Protein AF-A0A7K4QKD0-F1 (afdb_monomer)

Organism: NCBI:txid456388

Mean predicted aligned error: 10.84 Å

Structure (mmCIF, N/CA/C/O backbone):
data_AF-A0A7K4QKD0-F1
#
_entry.id   AF-A0A7K4QKD0-F1
#
loop_
_atom_site.group_PDB
_atom_site.id
_atom_site.type_symbol
_atom_site.label_atom_id
_atom_site.label_alt_id
_atom_site.label_comp_id
_atom_site.label_asym_id
_atom_site.label_entity_id
_atom_site.label_seq_id
_atom_site.pdbx_PDB_ins_code
_atom_site.Cartn_x
_atom_site.Cartn_y
_atom_site.Cartn_z
_atom_site.occupancy
_atom_site.B_iso_or_equiv
_atom_site.auth_seq_id
_atom_site.auth_comp_id
_atom_site.auth_asym_id
_atom_site.auth_atom_id
_atom_site.pdbx_PDB_model_num
ATOM 1 N N . ASN A 1 1 ? 13.905 -32.675 -28.268 1.00 45.28 1 ASN A N 1
ATOM 2 C CA . ASN A 1 1 ? 12.434 -32.683 -28.102 1.00 45.28 1 ASN A CA 1
ATOM 3 C C . ASN A 1 1 ? 11.816 -31.611 -28.982 1.00 45.28 1 ASN A C 1
ATOM 5 O O . ASN A 1 1 ? 11.831 -30.448 -28.606 1.00 45.28 1 ASN A O 1
ATOM 9 N N . MET A 1 2 ? 11.367 -31.982 -30.184 1.00 41.53 2 MET A N 1
ATOM 10 C CA . MET A 1 2 ? 10.682 -31.061 -31.097 1.00 41.53 2 MET A CA 1
ATOM 11 C C . MET A 1 2 ? 9.232 -30.868 -30.636 1.00 41.53 2 MET A C 1
ATOM 13 O O . MET A 1 2 ? 8.537 -31.846 -30.373 1.00 41.53 2 MET A O 1
ATOM 17 N N . ALA A 1 3 ? 8.799 -29.615 -30.487 1.00 52.66 3 ALA A N 1
ATOM 18 C CA . ALA A 1 3 ? 7.433 -29.272 -30.107 1.00 52.66 3 ALA A CA 1
ATOM 19 C C . ALA A 1 3 ? 6.485 -29.476 -31.300 1.00 52.66 3 ALA A C 1
ATOM 21 O O . ALA A 1 3 ? 6.745 -28.978 -32.395 1.00 52.66 3 ALA A O 1
ATOM 22 N N . ALA A 1 4 ? 5.394 -30.212 -31.085 1.00 59.38 4 ALA A N 1
ATOM 23 C CA . ALA A 1 4 ? 4.358 -30.437 -32.088 1.00 59.38 4 ALA A CA 1
ATOM 24 C C . ALA A 1 4 ? 3.621 -29.125 -32.442 1.00 59.38 4 ALA A C 1
ATOM 26 O O . ALA A 1 4 ? 3.388 -28.300 -31.552 1.00 59.38 4 ALA A O 1
ATOM 27 N N . PRO A 1 5 ? 3.214 -28.918 -33.709 1.00 58.31 5 PRO A N 1
ATOM 28 C CA . PRO A 1 5 ? 2.448 -27.741 -34.102 1.00 58.31 5 PRO A CA 1
ATOM 29 C C . PRO A 1 5 ? 1.034 -27.798 -33.504 1.00 58.31 5 PRO A C 1
ATOM 31 O O . PRO A 1 5 ? 0.281 -28.746 -33.718 1.00 58.31 5 PRO A O 1
ATOM 34 N N . SER A 1 6 ? 0.669 -26.771 -32.735 1.00 64.25 6 SER A N 1
ATOM 35 C CA . SER A 1 6 ? -0.658 -26.624 -32.129 1.00 64.25 6 SER A CA 1
ATOM 36 C C . SER A 1 6 ? -1.747 -26.446 -33.194 1.00 64.25 6 SER A C 1
ATOM 38 O O . SER A 1 6 ? -1.606 -25.596 -34.074 1.00 64.25 6 SER A O 1
ATOM 40 N N . ALA A 1 7 ? -2.845 -27.196 -33.079 1.00 73.69 7 ALA A N 1
ATOM 41 C CA . ALA A 1 7 ? -3.988 -27.139 -33.991 1.00 73.69 7 ALA A CA 1
ATOM 42 C C . ALA A 1 7 ? -4.627 -25.730 -34.084 1.00 73.69 7 ALA A C 1
ATOM 44 O O . ALA A 1 7 ? -4.614 -24.978 -33.100 1.00 73.69 7 ALA A O 1
ATOM 45 N N . PRO A 1 8 ? -5.218 -25.357 -35.239 1.00 70.62 8 PRO A N 1
ATOM 46 C CA . PRO A 1 8 ? -5.887 -24.070 -35.408 1.00 70.62 8 PRO A CA 1
ATOM 47 C C . PRO A 1 8 ? -7.111 -23.969 -34.489 1.00 70.62 8 PRO A C 1
ATOM 49 O O . PRO A 1 8 ? -7.954 -24.863 -34.438 1.00 70.62 8 PRO A O 1
ATOM 52 N N . ARG A 1 9 ? -7.211 -22.861 -33.743 1.00 69.38 9 ARG A N 1
ATOM 53 C CA . ARG A 1 9 ? -8.347 -22.603 -32.844 1.00 69.38 9 ARG A CA 1
ATOM 54 C C . ARG A 1 9 ? -9.642 -22.494 -33.663 1.00 69.38 9 ARG A C 1
ATOM 56 O O . ARG A 1 9 ? -9.618 -21.844 -34.710 1.00 69.38 9 ARG A O 1
ATOM 63 N N . PRO A 1 10 ? -10.768 -23.055 -33.187 1.00 76.19 10 PRO A N 1
ATOM 64 C CA . PRO A 1 10 ? -12.040 -22.954 -33.891 1.00 76.19 10 PRO A CA 1
ATOM 65 C C . PRO A 1 10 ? -12.458 -21.484 -34.077 1.00 76.19 10 PRO A C 1
ATOM 67 O O . PRO A 1 10 ? -12.141 -20.636 -33.229 1.00 76.19 10 PRO A O 1
ATOM 70 N N . PRO A 1 11 ? -13.167 -21.158 -35.175 1.00 72.19 11 PRO A N 1
ATOM 71 C CA . PRO A 1 11 ? -13.637 -19.804 -35.434 1.00 72.19 11 PRO A CA 1
ATOM 72 C C . PRO A 1 11 ? -14.583 -19.355 -34.317 1.00 72.19 11 PRO A C 1
ATOM 74 O O . PRO A 1 11 ? -15.506 -20.071 -33.930 1.00 72.19 11 PRO A O 1
ATOM 77 N N . ARG A 1 12 ? -14.349 -18.153 -33.777 1.00 70.88 12 ARG A N 1
ATOM 78 C CA . ARG A 1 12 ? -15.227 -17.586 -32.746 1.00 70.88 12 ARG A CA 1
ATOM 79 C C . ARG A 1 12 ? -16.601 -17.310 -33.372 1.00 70.88 12 ARG A C 1
ATOM 81 O O . ARG A 1 12 ? -16.639 -16.725 -34.457 1.00 70.88 12 ARG A O 1
ATOM 88 N N . PRO A 1 13 ? -17.711 -17.674 -32.708 1.00 72.38 13 PRO A N 1
ATOM 89 C CA . PRO A 1 13 ? -19.044 -17.363 -33.210 1.00 72.38 13 PRO A CA 1
ATOM 90 C C . PRO A 1 13 ? -19.182 -15.847 -33.394 1.00 72.38 13 PRO A C 1
ATOM 92 O O . PRO A 1 13 ? -18.808 -15.064 -32.514 1.00 72.38 13 PRO A O 1
ATOM 95 N N . ARG A 1 14 ? -19.675 -15.430 -34.567 1.00 65.31 14 ARG A N 1
ATOM 96 C CA . ARG A 1 14 ? -19.901 -14.017 -34.890 1.00 65.31 14 ARG A CA 1
ATOM 97 C C . ARG A 1 14 ? -20.954 -13.470 -33.929 1.00 65.31 14 ARG A C 1
ATOM 99 O O . ARG A 1 14 ? -22.060 -13.994 -33.850 1.00 65.31 14 ARG A O 1
ATOM 106 N N . LYS A 1 15 ? -20.591 -12.441 -33.166 1.00 69.00 15 LYS A N 1
ATOM 107 C CA . LYS A 1 15 ? -21.492 -11.799 -32.208 1.00 69.00 15 LYS A CA 1
ATOM 108 C C . LYS A 1 15 ? -22.419 -10.868 -32.986 1.00 69.00 15 LYS A C 1
ATOM 110 O O . LYS A 1 15 ? -21.93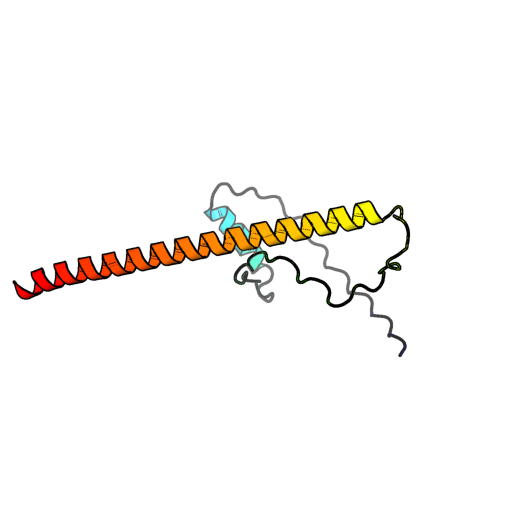9 -9.919 -33.598 1.00 69.00 15 LYS A O 1
ATOM 115 N N . GLU A 1 16 ? -23.714 -11.160 -32.988 1.00 73.81 16 GLU A N 1
ATOM 116 C CA . GLU A 1 16 ? -24.723 -10.282 -33.588 1.00 73.81 16 GLU A CA 1
ATOM 117 C C . GLU A 1 16 ? -24.649 -8.880 -32.958 1.00 73.81 16 GLU A C 1
ATOM 119 O O . GLU A 1 16 ? -24.484 -8.781 -31.732 1.00 73.81 16 GLU A O 1
ATOM 124 N N . PRO A 1 17 ? -24.763 -7.802 -33.755 1.00 65.19 17 PRO A N 1
ATOM 125 C CA . PRO A 1 17 ? -24.771 -6.443 -33.233 1.00 65.19 17 PRO A CA 1
ATOM 126 C C . PRO A 1 17 ? -26.004 -6.258 -32.343 1.00 65.19 17 PRO A C 1
ATOM 128 O O . PRO A 1 17 ? -27.139 -6.260 -32.809 1.00 65.19 17 PRO A O 1
ATOM 131 N N . GLN A 1 18 ? -25.779 -6.146 -31.035 1.00 67.12 18 GLN A N 1
ATOM 132 C CA . GLN A 1 18 ? -26.835 -5.826 -30.078 1.00 67.12 18 GLN A CA 1
ATOM 133 C C . GLN A 1 18 ? -27.072 -4.311 -30.092 1.00 67.12 18 GLN A C 1
ATOM 135 O O . GLN A 1 18 ? -26.087 -3.564 -30.083 1.00 67.12 18 GLN A O 1
ATOM 140 N N . PRO A 1 19 ? -28.332 -3.841 -30.091 1.00 73.62 19 PRO A N 1
ATOM 141 C CA . PRO A 1 19 ? -28.621 -2.417 -29.986 1.00 73.62 19 PRO A CA 1
ATOM 142 C C . PRO A 1 19 ? -28.069 -1.869 -28.663 1.00 73.62 19 PRO A C 1
ATOM 144 O O . PRO A 1 19 ? -28.187 -2.503 -27.611 1.00 73.62 19 PRO A O 1
ATOM 147 N N . LEU A 1 20 ? -27.439 -0.694 -28.712 1.00 74.88 20 LEU A N 1
ATOM 148 C CA . LEU A 1 20 ? -26.915 -0.026 -27.523 1.00 74.88 20 LEU A CA 1
ATOM 149 C C . LEU A 1 20 ? -28.088 0.541 -26.710 1.00 74.88 20 LEU A C 1
ATOM 151 O O . LEU A 1 20 ? -28.573 1.635 -26.984 1.00 74.88 20 LEU A O 1
ATOM 155 N N . VAL A 1 21 ? -28.557 -0.217 -25.720 1.00 81.81 21 VAL A N 1
ATOM 156 C CA . VAL A 1 21 ? -29.572 0.243 -24.765 1.00 81.81 21 VAL A CA 1
ATOM 157 C C . VAL A 1 21 ? -28.868 0.963 -23.619 1.00 81.81 21 VAL A C 1
ATOM 159 O O . VAL A 1 21 ? -28.127 0.344 -22.855 1.00 81.81 21 VAL A O 1
ATOM 162 N N . ILE A 1 22 ? -29.083 2.274 -23.510 1.00 84.75 22 ILE A N 1
ATOM 163 C CA . ILE A 1 22 ? -28.601 3.078 -22.382 1.00 84.75 22 ILE A CA 1
ATOM 164 C C . ILE A 1 22 ? -29.625 2.930 -21.244 1.00 84.75 22 ILE A C 1
ATOM 166 O O . ILE A 1 22 ? -30.782 3.315 -21.440 1.00 84.75 22 ILE A O 1
ATOM 170 N N . PRO A 1 23 ? -29.249 2.358 -20.084 1.00 85.56 23 PRO A N 1
ATOM 171 C CA . PRO A 1 23 ? -30.169 2.204 -18.962 1.00 85.56 23 PRO A CA 1
ATOM 172 C C . PRO A 1 23 ? -30.528 3.574 -18.376 1.00 85.56 23 PRO A C 1
ATOM 174 O O . PRO A 1 23 ? -29.657 4.417 -18.171 1.00 85.56 23 PRO A O 1
ATOM 177 N N . ARG A 1 24 ? -31.812 3.790 -18.086 1.00 85.94 24 ARG A N 1
ATOM 178 C CA . ARG A 1 24 ? -32.341 5.021 -17.468 1.00 85.94 24 ARG A CA 1
ATOM 179 C C . ARG A 1 24 ? -32.461 4.903 -15.947 1.00 85.94 24 ARG A C 1
ATOM 181 O O . ARG A 1 24 ? -32.602 5.910 -15.263 1.00 85.94 24 ARG A O 1
ATOM 188 N N . SER A 1 25 ? -32.413 3.676 -15.421 1.00 93.31 25 SER A N 1
ATOM 189 C CA . SER A 1 25 ? -32.539 3.339 -13.998 1.00 93.31 25 SER A CA 1
ATOM 190 C C . SER A 1 25 ? -31.578 2.210 -13.605 1.00 93.31 25 SER A C 1
ATOM 192 O O . SER A 1 25 ? -31.232 1.364 -14.433 1.00 93.31 25 SER A O 1
ATOM 194 N N . ALA A 1 26 ? -31.197 2.145 -12.325 1.00 92.50 26 ALA A N 1
ATOM 195 C CA . ALA A 1 26 ? -30.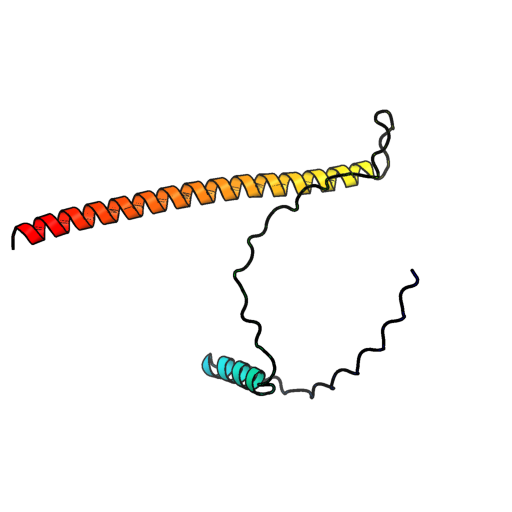381 1.059 -11.771 1.00 92.50 26 ALA A CA 1
ATOM 196 C C . ALA A 1 26 ? -31.020 -0.328 -11.989 1.00 92.50 26 ALA A C 1
ATOM 198 O O . ALA A 1 26 ? -30.317 -1.310 -12.232 1.00 92.50 26 ALA A O 1
ATOM 199 N N . ALA A 1 27 ? -32.356 -0.403 -11.967 1.00 93.50 27 ALA A N 1
ATOM 200 C CA . ALA A 1 27 ? -33.087 -1.640 -12.237 1.00 93.50 27 ALA A CA 1
ATOM 201 C C . ALA A 1 27 ? -32.917 -2.108 -13.695 1.00 93.50 27 ALA A C 1
ATOM 203 O O . ALA A 1 27 ? -32.748 -3.299 -13.953 1.00 93.50 27 ALA A O 1
ATOM 204 N N . GLU A 1 28 ? -32.907 -1.176 -14.654 1.00 89.94 28 GLU A N 1
ATOM 205 C CA . GLU A 1 28 ? -32.683 -1.492 -16.070 1.00 89.94 28 GLU A CA 1
ATOM 206 C C . GLU A 1 28 ? -31.244 -1.958 -16.318 1.00 89.94 28 GLU A C 1
ATOM 208 O O . GLU A 1 28 ? -31.019 -2.899 -17.076 1.00 89.94 28 GLU A O 1
ATOM 213 N N . GLU A 1 29 ? -30.263 -1.364 -15.635 1.00 91.38 29 GLU A N 1
ATOM 214 C CA . GLU A 1 29 ? -28.868 -1.801 -15.716 1.00 91.38 29 GLU A CA 1
ATOM 215 C C . GLU A 1 29 ? -28.684 -3.236 -15.197 1.00 91.38 29 GLU A C 1
ATOM 217 O O . GLU A 1 29 ? -28.027 -4.061 -15.842 1.00 91.38 29 GLU A O 1
ATOM 222 N N . GLN A 1 30 ? -29.285 -3.555 -14.048 1.00 92.50 30 GLN A N 1
ATOM 223 C CA . GLN A 1 30 ? -29.268 -4.909 -13.496 1.00 92.50 30 GLN A CA 1
ATOM 224 C C . GLN A 1 30 ? -29.961 -5.902 -14.428 1.00 92.50 30 GLN A C 1
ATOM 226 O O . GLN A 1 30 ? -29.410 -6.975 -14.679 1.00 92.50 30 GLN A O 1
ATOM 231 N N . ARG A 1 31 ? -31.115 -5.529 -14.998 1.00 91.56 31 ARG A N 1
ATOM 232 C CA . ARG A 1 31 ? -31.832 -6.343 -15.987 1.00 91.56 31 ARG A CA 1
ATOM 233 C C . ARG A 1 31 ? -30.958 -6.655 -17.203 1.00 91.56 31 ARG A C 1
ATOM 235 O O . ARG A 1 31 ? -30.827 -7.821 -17.556 1.00 91.56 31 ARG A O 1
ATOM 242 N N . LEU A 1 32 ? -30.297 -5.658 -17.796 1.00 91.19 32 LEU A N 1
ATOM 243 C CA . LEU A 1 32 ? -29.406 -5.858 -18.951 1.00 91.19 32 LEU A CA 1
ATOM 244 C C . LEU A 1 32 ? -28.200 -6.754 -18.618 1.00 91.19 32 LEU A C 1
ATOM 246 O O . LEU A 1 32 ? -27.777 -7.576 -19.437 1.00 91.19 32 LEU A O 1
ATOM 250 N N . ARG A 1 33 ? -27.624 -6.610 -17.416 1.00 89.00 33 ARG A N 1
ATOM 251 C CA . ARG A 1 33 ? -26.548 -7.494 -16.935 1.00 89.00 33 ARG A CA 1
ATOM 252 C C . ARG A 1 33 ? -27.056 -8.926 -16.750 1.00 89.00 33 ARG A C 1
ATOM 254 O O . ARG A 1 33 ? -26.371 -9.857 -17.168 1.00 89.00 33 ARG A O 1
ATOM 261 N N . LEU A 1 34 ? -28.251 -9.098 -16.185 1.00 90.38 34 LEU A N 1
ATOM 262 C CA . LEU A 1 34 ? -28.879 -10.400 -15.972 1.00 90.38 34 LEU A CA 1
ATOM 263 C C . LEU A 1 34 ? -29.214 -11.093 -17.298 1.00 90.38 34 LEU A C 1
ATOM 265 O O . LEU A 1 34 ? -28.820 -12.239 -17.486 1.00 90.38 34 LEU A O 1
ATOM 269 N N . GLU A 1 35 ? -29.842 -10.393 -18.247 1.00 91.12 35 GLU A N 1
ATOM 270 C CA . GLU A 1 35 ? -30.135 -10.904 -19.597 1.00 91.12 35 GLU A CA 1
ATOM 271 C C . GLU A 1 35 ? -28.849 -11.363 -20.311 1.00 91.12 35 GLU A C 1
ATOM 273 O O . GLU A 1 35 ? -28.816 -12.411 -20.959 1.00 91.12 35 GLU A O 1
ATOM 278 N N . ARG A 1 36 ? -27.739 -10.629 -20.135 1.00 88.56 36 ARG A N 1
ATOM 279 C CA . ARG A 1 36 ? -26.423 -11.016 -20.669 1.00 88.56 36 ARG A CA 1
ATOM 280 C C . ARG A 1 36 ? -25.874 -12.297 -20.037 1.00 88.56 36 ARG A C 1
ATOM 282 O O . ARG A 1 36 ? -25.259 -13.083 -20.758 1.00 88.56 36 ARG A O 1
ATOM 289 N N . LEU A 1 37 ? -26.050 -12.488 -18.729 1.00 88.81 37 LEU A N 1
ATOM 290 C CA . LEU A 1 37 ? -25.654 -13.718 -18.033 1.00 88.81 37 LEU A CA 1
ATOM 291 C C . LEU A 1 37 ? -26.540 -14.897 -18.469 1.00 88.81 37 LEU A C 1
ATOM 293 O O . LEU A 1 37 ? -26.021 -15.951 -18.825 1.00 88.81 37 LEU A O 1
ATOM 297 N N . MET A 1 38 ? -27.857 -14.690 -18.531 1.00 89.38 38 MET A N 1
ATOM 298 C CA . MET A 1 38 ? -28.843 -15.712 -18.902 1.00 89.38 38 MET A CA 1
ATOM 299 C C . MET A 1 38 ? -28.755 -16.161 -20.365 1.00 89.38 38 MET A C 1
ATOM 301 O O . MET A 1 38 ? -29.200 -17.259 -20.680 1.00 89.38 38 MET A O 1
ATOM 305 N N . ARG A 1 39 ? -28.146 -15.370 -21.262 1.00 89.50 39 ARG A N 1
ATOM 306 C CA . ARG A 1 39 ? -27.915 -15.780 -22.660 1.00 89.50 39 ARG A CA 1
ATOM 307 C C . ARG A 1 39 ? -27.034 -17.031 -22.782 1.00 89.50 39 ARG A C 1
ATOM 309 O O . ARG A 1 39 ? -27.143 -17.729 -23.781 1.00 89.50 39 ARG A O 1
ATOM 316 N N . ASN A 1 40 ? -26.164 -17.300 -21.804 1.00 87.62 40 ASN A N 1
ATOM 317 C CA . ASN A 1 40 ? -25.292 -18.479 -21.776 1.00 87.62 40 ASN A CA 1
ATOM 318 C C . ASN A 1 40 ? -25.240 -19.069 -20.351 1.00 87.62 40 ASN A C 1
ATOM 320 O O . ASN A 1 40 ? -24.248 -18.845 -19.652 1.00 87.62 40 ASN A O 1
ATOM 324 N N . PRO A 1 41 ? -26.272 -19.815 -19.915 1.00 86.00 41 PRO A N 1
ATOM 325 C CA . PRO A 1 41 ? -26.380 -20.288 -18.532 1.00 86.00 41 PRO A CA 1
ATOM 326 C C . PRO A 1 41 ? -25.328 -21.348 -18.166 1.00 86.00 41 PRO A C 1
ATOM 328 O O . PRO A 1 41 ? -24.914 -21.421 -17.01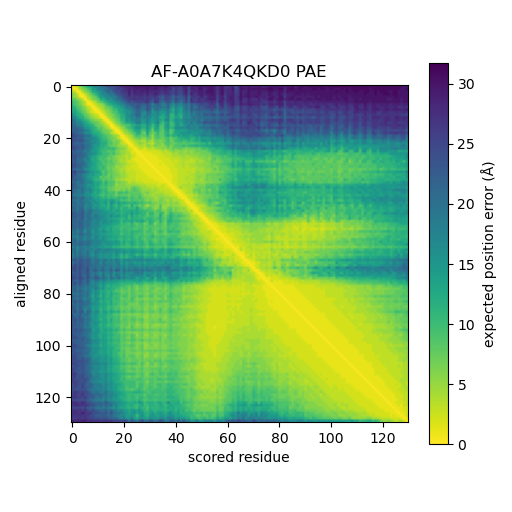7 1.00 86.00 41 PRO A O 1
ATOM 331 N N . GLU A 1 42 ? -24.833 -22.111 -19.146 1.00 88.62 42 GLU A N 1
ATOM 332 C CA . GLU A 1 42 ? -23.791 -23.136 -18.956 1.00 88.62 42 GLU A CA 1
ATOM 333 C C . GLU A 1 42 ? -22.399 -22.552 -18.654 1.00 88.62 42 GLU A C 1
ATOM 335 O O . GLU A 1 42 ? -21.489 -23.253 -18.211 1.00 88.62 42 GLU A O 1
ATOM 340 N N . LYS A 1 43 ? -22.182 -21.258 -18.925 1.00 86.62 43 LYS A N 1
ATOM 341 C CA . LYS A 1 43 ? -20.882 -20.625 -18.702 1.00 86.62 43 LYS A CA 1
ATOM 342 C C . LYS A 1 43 ? -20.767 -20.188 -17.245 1.00 86.62 43 LYS A C 1
ATOM 344 O O . LYS A 1 43 ? -21.480 -19.285 -16.812 1.00 86.62 43 LYS A O 1
ATOM 349 N N . THR A 1 44 ? -19.795 -20.742 -16.523 1.00 84.81 44 THR A N 1
ATOM 350 C CA . THR A 1 44 ? -19.490 -20.307 -15.156 1.00 84.81 44 THR A CA 1
ATOM 351 C C . THR A 1 44 ? -19.169 -18.811 -15.116 1.00 84.81 44 THR A C 1
ATOM 353 O O . THR A 1 44 ? -18.390 -18.279 -15.917 1.00 84.81 44 THR A O 1
ATOM 356 N N . VAL A 1 45 ? -19.815 -18.105 -14.189 1.00 84.12 45 VAL A N 1
ATOM 357 C CA . VAL A 1 45 ? -19.590 -16.674 -13.976 1.00 84.12 45 VAL A CA 1
ATOM 358 C C . VAL A 1 45 ? -18.329 -16.513 -13.124 1.00 84.12 45 VAL A C 1
ATOM 360 O O . VAL A 1 45 ? -18.280 -17.070 -12.027 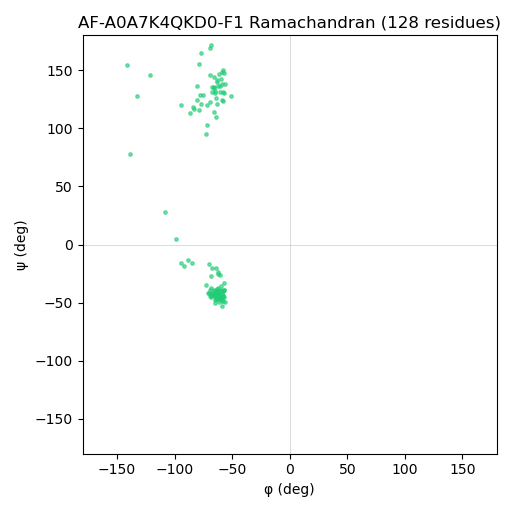1.00 84.12 45 VAL A O 1
ATOM 363 N N . PRO A 1 46 ? -17.313 -15.755 -13.578 1.00 84.00 46 PRO A N 1
ATOM 364 C CA . PRO A 1 46 ? -16.155 -15.465 -12.748 1.00 84.00 46 PRO A CA 1
ATOM 365 C C . PRO A 1 46 ? -16.575 -14.478 -11.655 1.00 84.00 46 PRO A C 1
ATOM 367 O O . PRO A 1 46 ? -16.752 -13.288 -11.917 1.00 84.00 46 PRO A O 1
ATOM 370 N N . ILE A 1 47 ? -16.761 -14.979 -10.436 1.00 87.06 47 ILE A N 1
ATOM 371 C CA . ILE A 1 47 ? -16.890 -14.136 -9.248 1.00 87.06 47 ILE A CA 1
ATOM 372 C C . ILE A 1 47 ? -15.473 -13.674 -8.899 1.00 87.06 47 ILE A C 1
ATOM 374 O O . ILE A 1 47 ? -14.611 -14.531 -8.700 1.00 87.06 47 ILE A O 1
ATOM 378 N N . PRO A 1 48 ? -15.192 -12.358 -8.865 1.00 87.75 48 PRO A N 1
ATOM 379 C CA . PRO A 1 48 ? -13.869 -11.879 -8.499 1.00 87.75 48 PRO A CA 1
ATOM 380 C C . PRO A 1 48 ? -13.497 -12.373 -7.103 1.00 87.75 48 PRO A C 1
ATOM 382 O O . PRO A 1 48 ? -14.213 -12.127 -6.132 1.00 87.75 48 PRO A O 1
ATOM 385 N N . GLU A 1 49 ? -12.370 -13.068 -7.009 1.00 86.56 49 GLU A N 1
ATOM 386 C CA . GLU A 1 49 ? -11.744 -13.362 -5.727 1.00 86.56 49 GLU A CA 1
ATOM 387 C C . GLU A 1 49 ? -11.196 -12.069 -5.104 1.00 86.56 49 GLU A C 1
ATOM 389 O O . GLU A 1 49 ? -11.193 -11.002 -5.730 1.00 86.56 49 GLU A O 1
ATOM 394 N N . LYS A 1 50 ? -10.746 -12.148 -3.846 1.00 86.62 50 LYS A N 1
ATOM 395 C CA . LYS A 1 50 ? -10.146 -11.001 -3.154 1.00 86.62 50 LYS A CA 1
ATOM 396 C C . LYS A 1 50 ? -9.051 -10.399 -4.034 1.00 86.62 50 LYS A C 1
ATOM 398 O O . LYS A 1 50 ? -8.160 -11.115 -4.489 1.00 86.62 50 LYS A O 1
ATOM 403 N N . LEU A 1 51 ? -9.125 -9.088 -4.270 1.00 86.38 51 LEU A N 1
ATOM 404 C CA . LEU A 1 51 ? -8.080 -8.387 -5.006 1.00 86.38 51 LEU A CA 1
ATOM 405 C C . LEU A 1 51 ? -6.764 -8.582 -4.253 1.00 86.38 51 LEU A C 1
ATOM 407 O O . LEU A 1 51 ? -6.687 -8.269 -3.065 1.00 86.38 51 LEU A O 1
ATOM 411 N N . ASN A 1 52 ? -5.747 -9.106 -4.934 1.00 84.69 52 ASN A N 1
ATOM 412 C CA . ASN A 1 52 ? -4.425 -9.167 -4.338 1.00 84.69 52 ASN A CA 1
ATOM 413 C C . ASN A 1 52 ? -3.894 -7.738 -4.193 1.00 84.69 52 ASN A C 1
ATOM 415 O O . ASN A 1 52 ? -3.969 -6.950 -5.143 1.00 84.69 52 ASN A O 1
ATOM 419 N N . GLU A 1 53 ? -3.386 -7.403 -3.011 1.00 87.50 53 GLU A N 1
ATOM 420 C CA . GLU A 1 53 ? -2.749 -6.109 -2.799 1.00 87.50 53 GLU A CA 1
ATOM 421 C C . GLU A 1 53 ? -1.505 -6.028 -3.694 1.00 87.50 53 GLU A C 1
ATOM 423 O O . GLU A 1 53 ? -0.806 -7.020 -3.929 1.00 87.50 53 GLU A O 1
ATOM 428 N N . TRP A 1 54 ? -1.252 -4.852 -4.270 1.00 91.38 54 TRP A N 1
ATOM 429 C CA . TRP A 1 54 ? -0.055 -4.674 -5.079 1.00 91.38 54 TRP A CA 1
ATOM 430 C C . TRP A 1 54 ? 1.172 -4.829 -4.179 1.00 91.38 54 TRP A C 1
ATOM 432 O O . TRP A 1 54 ? 1.282 -4.136 -3.175 1.00 91.38 54 TRP A O 1
ATOM 442 N N . ALA A 1 55 ? 2.090 -5.713 -4.561 1.00 92.06 55 ALA A N 1
ATOM 443 C CA . ALA A 1 55 ? 3.352 -5.927 -3.870 1.00 92.06 55 ALA A CA 1
ATOM 444 C C . ALA A 1 55 ? 4.527 -5.667 -4.825 1.00 92.06 55 ALA A C 1
ATOM 446 O O . ALA A 1 55 ? 4.429 -5.970 -6.026 1.00 92.06 55 ALA A O 1
ATOM 447 N N . PRO A 1 56 ? 5.659 -5.137 -4.323 1.00 93.31 56 PRO A N 1
ATOM 448 C CA . PRO A 1 56 ? 6.864 -5.005 -5.120 1.00 93.31 56 PRO A CA 1
ATOM 449 C C . PRO A 1 56 ? 7.298 -6.385 -5.616 1.00 93.31 56 PRO A C 1
ATOM 451 O O . PRO A 1 56 ? 7.248 -7.387 -4.902 1.00 93.31 56 PRO A O 1
ATOM 454 N N . ARG A 1 57 ? 7.713 -6.444 -6.882 1.00 92.44 57 ARG A N 1
ATOM 455 C CA . ARG A 1 57 ? 8.197 -7.687 -7.490 1.00 92.44 57 ARG A CA 1
ATOM 456 C C . ARG A 1 57 ? 9.451 -8.149 -6.738 1.00 92.44 57 ARG A C 1
ATOM 458 O O . ARG A 1 57 ? 10.319 -7.306 -6.499 1.00 92.44 57 ARG A O 1
ATOM 465 N N . PRO A 1 58 ? 9.586 -9.450 -6.425 1.00 92.31 58 PRO A N 1
ATOM 466 C CA . PRO A 1 58 ? 10.809 -9.949 -5.815 1.00 92.31 58 PRO A CA 1
ATOM 467 C C . PRO A 1 58 ? 12.000 -9.672 -6.746 1.00 92.31 58 PRO A C 1
ATOM 469 O O . PRO A 1 58 ? 11.841 -9.733 -7.977 1.00 92.31 58 PRO A O 1
ATOM 472 N N . PRO A 1 59 ? 13.173 -9.319 -6.194 1.00 91.94 59 PRO A N 1
ATOM 473 C CA . PRO A 1 59 ? 14.373 -9.146 -6.997 1.00 91.94 59 PRO A CA 1
ATOM 474 C C . PRO A 1 59 ? 14.732 -10.471 -7.695 1.00 91.94 59 PRO A C 1
ATOM 476 O O . PRO A 1 59 ? 14.456 -11.541 -7.156 1.00 91.94 59 PRO A O 1
ATOM 479 N N . PRO A 1 60 ? 15.304 -10.431 -8.910 1.00 93.50 60 PRO A N 1
ATOM 480 C CA . PRO A 1 60 ? 15.770 -11.644 -9.570 1.00 93.50 60 PRO A CA 1
ATOM 481 C C . PRO A 1 60 ? 16.940 -12.255 -8.789 1.00 93.50 60 PRO A C 1
ATOM 483 O O . PRO A 1 60 ? 17.868 -11.538 -8.428 1.00 93.50 60 PRO A O 1
ATOM 486 N N . GLU A 1 61 ? 16.916 -13.575 -8.600 1.00 94.69 61 GLU A N 1
ATOM 487 C CA . GLU A 1 61 ? 17.973 -14.319 -7.890 1.00 94.69 61 GLU A CA 1
ATOM 488 C C . GLU A 1 61 ? 19.350 -14.178 -8.556 1.00 94.69 61 GLU A C 1
ATOM 490 O O . GLU A 1 61 ? 20.368 -14.035 -7.888 1.00 94.69 61 GLU A O 1
ATOM 495 N N . PHE A 1 62 ? 19.385 -14.183 -9.893 1.00 94.44 62 PHE A N 1
ATOM 496 C CA . PHE A 1 62 ? 20.620 -14.065 -10.663 1.00 94.44 62 PHE A CA 1
ATOM 497 C C . PHE A 1 62 ? 20.470 -13.032 -11.773 1.00 94.44 62 PHE A C 1
ATOM 499 O O . PHE A 1 62 ? 19.567 -13.120 -12.612 1.00 94.44 62 PHE A O 1
ATOM 506 N N . VAL A 1 63 ? 21.408 -12.090 -11.811 1.00 93.00 63 VAL A N 1
ATOM 507 C CA . VAL A 1 63 ? 21.601 -11.169 -12.933 1.00 93.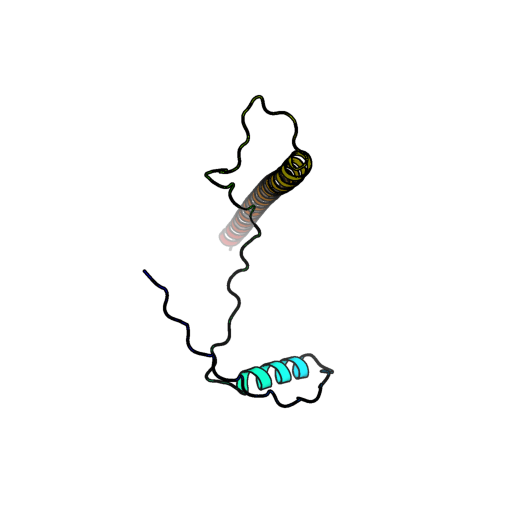00 63 VAL A CA 1
ATOM 508 C C . VAL A 1 63 ? 22.670 -11.781 -13.835 1.00 9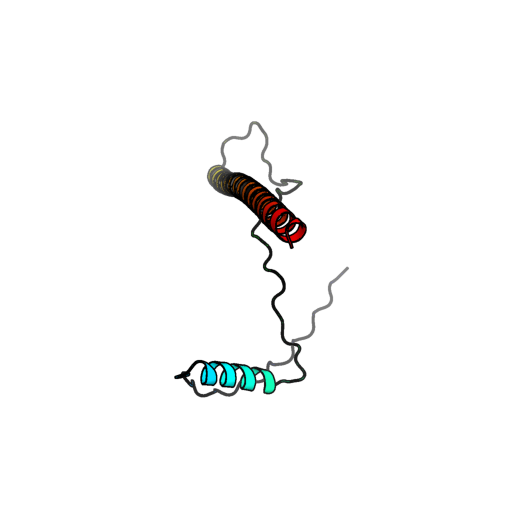3.00 63 VAL A C 1
ATOM 510 O O . VAL A 1 63 ? 23.772 -12.076 -13.380 1.00 93.00 63 VAL A O 1
ATOM 513 N N . ARG A 1 64 ? 22.324 -12.062 -15.095 1.00 94.94 64 ARG A N 1
ATOM 514 C CA . ARG A 1 64 ? 23.179 -12.837 -16.020 1.00 94.94 64 ARG A CA 1
ATOM 515 C C . ARG A 1 64 ? 24.106 -11.961 -16.860 1.00 94.94 64 ARG A C 1
ATOM 517 O O . ARG A 1 64 ? 25.069 -12.454 -17.428 1.00 94.94 64 ARG A O 1
ATOM 524 N N . ASP A 1 65 ? 23.784 -10.684 -16.950 1.00 90.94 65 ASP A N 1
ATOM 525 C CA . ASP A 1 65 ? 24.355 -9.670 -17.829 1.00 90.94 65 ASP A CA 1
ATOM 526 C C . ASP A 1 65 ? 25.224 -8.660 -17.061 1.00 90.94 65 ASP A C 1
ATOM 528 O O . ASP A 1 65 ? 25.374 -7.512 -17.471 1.00 90.94 65 ASP A O 1
ATOM 532 N N . VAL A 1 66 ? 25.816 -9.085 -15.939 1.00 90.06 66 VAL A N 1
ATOM 533 C CA . VAL A 1 66 ? 26.728 -8.247 -15.149 1.00 90.06 66 VAL A CA 1
ATOM 534 C C . VAL A 1 66 ? 28.049 -8.076 -15.898 1.00 90.06 66 VAL A C 1
ATOM 536 O O . VAL A 1 66 ? 28.752 -9.048 -16.176 1.00 90.06 66 VAL A O 1
ATOM 539 N N . MET A 1 67 ? 28.397 -6.829 -16.211 1.00 90.88 67 MET A N 1
ATOM 540 C CA . MET A 1 67 ? 29.694 -6.482 -16.791 1.00 90.88 67 MET A CA 1
ATOM 541 C C . MET A 1 67 ? 30.787 -6.433 -15.705 1.00 90.88 67 MET A C 1
ATOM 543 O O . MET A 1 67 ? 30.492 -6.249 -14.525 1.00 90.88 67 MET A O 1
ATOM 547 N N . GLY A 1 68 ? 32.054 -6.633 -16.087 1.00 93.69 68 GLY A N 1
ATOM 548 C CA . GLY A 1 68 ? 33.177 -6.719 -15.144 1.00 93.69 68 GLY A CA 1
ATOM 549 C C . GLY A 1 68 ? 33.326 -5.483 -14.247 1.00 93.69 68 GLY A C 1
ATOM 550 O O . GLY A 1 68 ? 33.062 -4.364 -14.672 1.00 93.69 68 GLY A O 1
ATOM 551 N N . SER A 1 69 ? 33.797 -5.674 -13.012 1.00 91.12 69 SER A N 1
ATOM 552 C CA . SER A 1 69 ? 33.824 -4.621 -11.980 1.00 91.12 69 SER A CA 1
ATOM 553 C C . SER A 1 69 ? 34.697 -3.406 -12.315 1.00 91.12 69 SER A C 1
ATOM 555 O O . SER A 1 69 ? 34.471 -2.331 -11.773 1.00 91.12 69 SER A O 1
ATOM 557 N N . SER A 1 70 ? 35.693 -3.569 -13.189 1.00 93.00 70 SER A N 1
ATOM 558 C CA . SER A 1 70 ? 36.564 -2.490 -13.677 1.00 93.00 70 SER A CA 1
ATOM 559 C C . SER A 1 70 ? 36.150 -1.942 -15.048 1.00 93.00 70 SER A C 1
ATOM 561 O O . SER A 1 70 ? 36.864 -1.114 -15.615 1.00 93.00 70 SER A O 1
ATOM 563 N N . ALA A 1 71 ? 35.032 -2.409 -15.610 1.00 90.19 71 ALA A N 1
ATOM 564 C CA . ALA A 1 71 ? 34.539 -1.916 -16.887 1.00 90.19 71 ALA A CA 1
ATOM 565 C C . ALA A 1 71 ? 34.041 -0.468 -16.762 1.00 90.19 71 ALA A C 1
ATOM 567 O O . ALA A 1 71 ? 33.490 -0.062 -15.740 1.00 90.19 71 ALA A O 1
ATOM 568 N N . GLY A 1 72 ? 34.232 0.320 -17.822 1.00 90.19 72 GLY A N 1
ATOM 569 C CA . GLY A 1 72 ? 33.724 1.689 -17.889 1.00 90.19 72 GLY A CA 1
ATOM 570 C C . GLY A 1 72 ? 32.195 1.753 -17.983 1.00 90.19 72 GLY A C 1
ATOM 571 O O . GLY A 1 72 ? 31.521 0.756 -18.245 1.00 90.19 72 GLY A O 1
ATOM 572 N N . ALA A 1 73 ? 31.639 2.954 -17.815 1.00 91.62 73 ALA A N 1
ATOM 573 C CA . ALA A 1 73 ? 30.205 3.182 -17.959 1.00 91.62 73 ALA A CA 1
ATOM 574 C C . ALA A 1 73 ? 29.758 2.962 -19.417 1.00 91.62 73 ALA A C 1
ATOM 576 O O . ALA A 1 73 ? 30.142 3.707 -20.320 1.00 91.62 73 ALA A O 1
ATOM 577 N N . GLY A 1 74 ? 28.936 1.935 -19.644 1.00 91.06 74 GLY A N 1
ATOM 578 C CA . GLY A 1 74 ? 28.305 1.679 -20.938 1.00 91.06 74 GLY A CA 1
ATOM 579 C C . GLY A 1 74 ? 27.112 2.606 -21.202 1.00 91.06 74 GLY A C 1
ATOM 580 O O . GLY A 1 74 ? 26.544 3.199 -20.286 1.00 91.06 74 GLY A O 1
ATOM 581 N N . SER A 1 75 ? 26.662 2.683 -22.456 1.00 94.38 75 SER A N 1
ATOM 582 C CA . SER A 1 75 ? 25.504 3.505 -22.854 1.00 94.38 75 SER A CA 1
ATOM 583 C C . SER A 1 75 ? 24.183 3.086 -22.186 1.00 94.38 75 SER A C 1
ATOM 585 O O . SER A 1 75 ? 23.280 3.906 -22.028 1.00 94.38 75 SER A O 1
ATOM 587 N N . GLY A 1 76 ? 24.066 1.820 -21.771 1.00 93.44 76 GLY A N 1
ATOM 588 C CA . GLY A 1 76 ? 22.890 1.280 -21.082 1.00 93.44 76 GLY A CA 1
ATOM 589 C C . GLY A 1 76 ? 22.872 1.496 -19.566 1.00 93.44 76 GLY A C 1
ATOM 590 O O . GLY A 1 76 ? 21.803 1.393 -18.962 1.00 93.44 76 GLY A O 1
ATOM 591 N N . GLU A 1 77 ? 24.008 1.839 -18.949 1.00 92.75 77 GLU A N 1
ATOM 592 C CA . GLU A 1 77 ? 24.159 1.856 -17.484 1.00 92.75 77 GLU A CA 1
ATOM 593 C C . GLU A 1 77 ? 23.221 2.876 -16.821 1.00 92.75 77 GLU A C 1
ATOM 595 O O . GLU A 1 77 ? 22.578 2.604 -15.806 1.00 92.75 77 GLU A O 1
ATOM 600 N N . PHE A 1 78 ? 23.023 4.029 -17.469 1.00 95.44 78 PHE A N 1
ATOM 601 C CA . PHE A 1 78 ? 22.062 5.034 -17.015 1.00 95.44 78 PHE A CA 1
ATOM 602 C C . PHE A 1 78 ? 20.631 4.482 -16.925 1.00 95.44 78 PHE A C 1
ATOM 604 O O . PHE A 1 78 ? 19.896 4.754 -15.970 1.00 95.44 78 PHE A O 1
ATOM 611 N N . HIS A 1 79 ? 20.202 3.704 -17.922 1.00 96.56 79 HIS A N 1
ATOM 612 C CA . HIS A 1 79 ? 18.858 3.138 -17.927 1.00 96.56 79 HIS A CA 1
ATOM 613 C C . HIS A 1 79 ? 18.706 2.016 -16.901 1.00 96.56 79 HIS A C 1
ATOM 615 O O . HIS A 1 79 ? 17.647 1.940 -16.271 1.00 96.56 79 HIS A O 1
ATOM 621 N N . VAL A 1 80 ? 19.752 1.216 -16.679 1.00 94.50 80 VAL A N 1
ATOM 622 C CA . VAL A 1 80 ? 19.789 0.208 -15.611 1.00 94.50 80 VAL A CA 1
ATOM 623 C C . VAL A 1 80 ? 19.594 0.879 -14.250 1.00 94.50 80 VAL A C 1
ATOM 625 O O . VAL A 1 80 ? 18.636 0.545 -13.546 1.00 94.50 80 VAL A O 1
ATOM 628 N N . TYR A 1 81 ? 20.392 1.902 -13.926 1.00 95.62 81 TYR A N 1
ATOM 629 C CA . TYR A 1 81 ? 20.249 2.663 -12.680 1.00 95.62 81 TYR A CA 1
ATOM 630 C C . TYR A 1 81 ? 18.861 3.299 -12.539 1.00 95.62 81 TYR A C 1
ATOM 632 O O . TYR A 1 81 ? 18.226 3.192 -11.490 1.00 95.62 81 TYR A O 1
ATOM 640 N N . ARG A 1 82 ? 18.333 3.919 -13.602 1.00 97.81 82 ARG A N 1
ATOM 641 C CA . ARG A 1 82 ? 16.990 4.523 -13.590 1.00 97.81 82 ARG A CA 1
ATOM 642 C C . ARG A 1 82 ? 15.901 3.502 -13.246 1.00 97.81 82 ARG A C 1
ATOM 644 O O . ARG A 1 82 ? 14.994 3.813 -12.472 1.00 97.81 82 ARG A O 1
ATOM 651 N N . HIS A 1 83 ? 15.965 2.298 -13.815 1.00 96.38 83 HIS A N 1
ATOM 652 C CA . HIS A 1 83 ? 15.011 1.229 -13.517 1.00 96.38 83 HIS A CA 1
ATOM 653 C C . HIS A 1 83 ? 15.185 0.675 -12.101 1.00 96.38 83 HIS A C 1
ATOM 655 O O . HIS A 1 83 ? 14.182 0.466 -11.415 1.00 96.38 83 HIS A O 1
ATOM 661 N N . LEU A 1 84 ? 16.428 0.488 -11.654 1.00 95.88 84 LEU A N 1
ATOM 662 C CA . LEU A 1 84 ? 16.748 0.033 -10.303 1.00 95.88 84 LEU A CA 1
ATOM 663 C C . LEU A 1 84 ? 16.251 1.027 -9.249 1.00 95.88 84 LEU A C 1
ATOM 665 O O . LEU A 1 84 ? 15.518 0.640 -8.346 1.00 95.88 84 LEU A O 1
ATOM 669 N N . ARG A 1 85 ? 16.560 2.318 -9.415 1.00 97.94 85 ARG A N 1
ATOM 670 C CA . ARG A 1 85 ? 16.129 3.392 -8.512 1.00 97.94 85 ARG A CA 1
ATOM 671 C C . ARG A 1 85 ? 14.612 3.463 -8.409 1.00 97.94 85 ARG A C 1
ATOM 673 O O . ARG A 1 85 ? 14.077 3.553 -7.312 1.00 97.94 85 ARG A O 1
ATOM 680 N N . ARG A 1 86 ? 13.905 3.390 -9.544 1.00 97.31 86 ARG A N 1
ATOM 681 C CA . ARG A 1 86 ? 12.436 3.388 -9.544 1.00 97.31 86 ARG A CA 1
ATOM 682 C C . ARG A 1 86 ? 11.876 2.174 -8.804 1.00 97.31 86 ARG A C 1
ATOM 684 O O . ARG A 1 86 ? 10.936 2.332 -8.035 1.00 97.31 86 ARG A O 1
ATOM 691 N 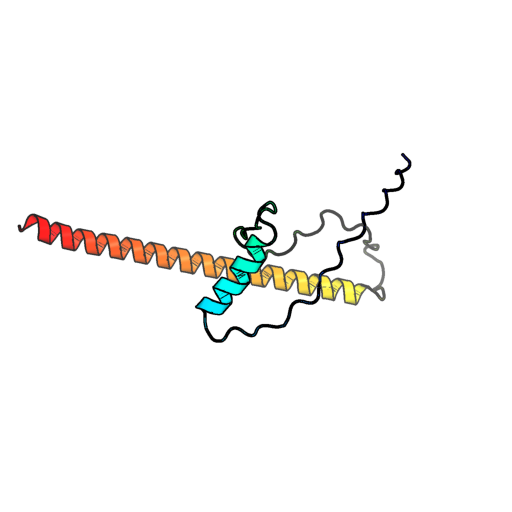N . ARG A 1 87 ? 12.434 0.982 -9.043 1.00 96.44 87 ARG A N 1
ATOM 692 C CA . ARG A 1 87 ? 12.019 -0.248 -8.355 1.00 96.44 87 ARG A CA 1
ATOM 693 C C . ARG A 1 87 ? 12.247 -0.136 -6.849 1.00 96.44 87 ARG A C 1
ATOM 695 O O . ARG A 1 87 ? 11.377 -0.531 -6.085 1.00 96.44 87 ARG A O 1
ATOM 702 N N . GLU A 1 88 ? 13.382 0.422 -6.445 1.00 96.44 88 GLU A N 1
ATOM 703 C CA . GLU A 1 88 ? 13.742 0.553 -5.037 1.00 96.44 88 GLU A CA 1
ATOM 704 C C . GLU A 1 88 ? 12.886 1.589 -4.308 1.00 96.44 88 GLU A C 1
ATOM 706 O O . GLU A 1 88 ? 12.392 1.302 -3.227 1.00 96.44 88 GLU A O 1
ATOM 711 N N . TYR A 1 89 ? 12.608 2.742 -4.921 1.00 97.56 89 TYR A N 1
ATOM 712 C CA . TYR A 1 89 ? 11.675 3.720 -4.345 1.00 97.56 89 TYR A CA 1
ATOM 713 C C . TYR A 1 89 ? 10.271 3.141 -4.199 1.00 97.56 89 TYR A C 1
ATOM 715 O O . TYR A 1 89 ? 9.686 3.228 -3.132 1.00 97.56 89 TYR A O 1
ATOM 723 N N . GLN A 1 90 ? 9.772 2.442 -5.221 1.00 96.44 90 GLN A N 1
ATOM 724 C CA . GLN A 1 90 ? 8.487 1.746 -5.129 1.00 96.44 90 GLN A CA 1
ATOM 725 C C . GLN A 1 90 ? 8.455 0.696 -4.010 1.00 96.44 90 GLN A C 1
ATOM 727 O O . GLN A 1 90 ? 7.418 0.501 -3.381 1.00 96.44 90 GLN A O 1
ATOM 732 N N . ARG A 1 91 ? 9.574 0.001 -3.770 1.00 96.44 91 ARG A N 1
ATOM 733 C CA . ARG A 1 91 ? 9.705 -0.956 -2.669 1.00 96.44 91 ARG A CA 1
ATOM 734 C C . ARG A 1 91 ? 9.718 -0.238 -1.318 1.00 96.44 91 ARG A C 1
ATOM 736 O O . ARG A 1 91 ? 9.042 -0.697 -0.405 1.00 96.44 91 ARG A O 1
ATOM 743 N N . GLN A 1 92 ? 10.461 0.858 -1.193 1.00 97.00 92 GLN A N 1
ATOM 744 C CA . GLN A 1 92 ? 10.556 1.635 0.040 1.00 97.00 92 GLN A CA 1
ATOM 745 C C . GLN A 1 92 ? 9.206 2.264 0.406 1.00 97.00 92 GLN A C 1
ATOM 747 O O . GLN A 1 92 ? 8.705 2.010 1.496 1.00 97.00 92 GLN A O 1
ATOM 752 N N . ASP A 1 93 ? 8.560 2.944 -0.545 1.00 97.00 93 ASP A N 1
ATOM 753 C CA . ASP A 1 93 ? 7.233 3.544 -0.367 1.00 97.00 93 ASP A CA 1
ATOM 754 C C . ASP A 1 93 ? 6.191 2.494 0.055 1.00 97.00 93 ASP A C 1
ATOM 756 O O . ASP A 1 93 ? 5.341 2.753 0.905 1.00 97.00 93 ASP A O 1
ATOM 760 N N . PHE A 1 94 ? 6.262 1.284 -0.514 1.00 96.56 94 PHE A N 1
ATOM 761 C CA . PHE A 1 94 ? 5.397 0.171 -0.121 1.00 96.56 94 PHE A CA 1
ATOM 762 C C . PHE A 1 94 ? 5.627 -0.273 1.322 1.00 96.56 94 PHE A C 1
ATOM 764 O O . PHE A 1 94 ? 4.662 -0.476 2.056 1.00 96.56 94 PHE A O 1
ATOM 771 N N . MET A 1 95 ? 6.888 -0.440 1.726 1.00 96.69 95 MET A N 1
ATOM 772 C CA . MET A 1 95 ? 7.231 -0.850 3.089 1.00 96.69 95 MET A CA 1
ATOM 773 C C . MET A 1 95 ? 6.770 0.193 4.106 1.00 96.69 95 MET A C 1
ATOM 775 O O . MET A 1 95 ? 6.165 -0.174 5.113 1.00 96.69 95 MET A O 1
ATOM 779 N N . ASP A 1 96 ? 6.991 1.473 3.812 1.00 97.69 96 ASP A N 1
ATOM 780 C CA . ASP A 1 96 ? 6.601 2.578 4.686 1.00 97.69 96 ASP A CA 1
ATOM 781 C C . ASP A 1 96 ? 5.070 2.680 4.796 1.00 97.69 96 ASP A C 1
ATOM 783 O O . ASP A 1 96 ? 4.525 2.758 5.898 1.00 97.69 96 ASP A O 1
ATOM 787 N N . ALA A 1 97 ? 4.351 2.576 3.672 1.00 96.81 97 ALA A N 1
ATOM 788 C CA . ALA A 1 97 ? 2.889 2.585 3.660 1.00 96.81 97 ALA A CA 1
ATOM 789 C C . ALA A 1 97 ? 2.279 1.377 4.394 1.00 96.81 97 ALA A C 1
ATOM 791 O O . ALA A 1 97 ? 1.288 1.524 5.111 1.00 96.81 97 ALA A O 1
ATOM 792 N N . MET A 1 98 ? 2.862 0.185 4.237 1.00 96.56 98 MET A N 1
ATOM 793 C CA . MET A 1 98 ? 2.404 -1.021 4.932 1.00 96.56 98 MET A CA 1
ATOM 794 C C . MET A 1 98 ? 2.656 -0.945 6.436 1.00 96.56 98 MET A C 1
ATOM 796 O O . MET A 1 98 ? 1.770 -1.311 7.208 1.00 96.56 98 MET A O 1
ATOM 800 N N . ALA A 1 99 ? 3.822 -0.451 6.856 1.00 97.62 99 ALA A N 1
ATOM 801 C CA . ALA A 1 99 ? 4.139 -0.261 8.267 1.00 97.62 99 ALA A CA 1
ATOM 802 C C . ALA A 1 99 ? 3.182 0.746 8.924 1.00 97.62 99 ALA A C 1
ATOM 804 O O . ALA A 1 99 ? 2.658 0.485 10.008 1.00 97.62 99 ALA A O 1
ATOM 805 N N . GLU A 1 100 ? 2.892 1.859 8.245 1.00 97.81 100 GLU A N 1
ATOM 806 C CA . GLU A 1 100 ? 1.945 2.860 8.739 1.00 97.81 100 GLU A CA 1
ATOM 807 C C . GLU A 1 100 ? 0.521 2.297 8.841 1.00 97.81 100 GLU A C 1
ATOM 809 O O . GLU A 1 100 ? -0.125 2.441 9.879 1.00 97.81 100 GLU A O 1
ATOM 814 N N . LYS A 1 101 ? 0.048 1.591 7.804 1.00 97.06 101 LYS A N 1
ATOM 815 C CA . LYS A 1 101 ? -1.261 0.918 7.810 1.00 97.06 101 LYS A CA 1
ATOM 816 C C . LYS A 1 101 ? -1.374 -0.061 8.980 1.00 97.06 101 LYS A C 1
ATOM 818 O O . LYS A 1 101 ? -2.336 0.010 9.737 1.00 97.06 101 LYS A O 1
ATOM 823 N N . GLN A 1 102 ? -0.375 -0.926 9.166 1.00 97.38 102 GLN A N 1
ATOM 824 C CA . GLN A 1 102 ? -0.357 -1.896 10.264 1.00 97.38 102 GLN A CA 1
ATOM 825 C C . GLN A 1 102 ? -0.402 -1.213 11.633 1.00 97.38 102 GLN A C 1
ATOM 827 O O . GLN A 1 102 ? -1.196 -1.608 12.486 1.00 97.38 102 GLN A O 1
ATOM 832 N N . ARG A 1 103 ? 0.387 -0.150 11.833 1.00 98.19 103 ARG A N 1
ATOM 833 C CA . ARG A 1 103 ? 0.377 0.618 13.084 1.00 98.19 103 ARG A CA 1
ATOM 834 C C . ARG A 1 103 ? -1.009 1.192 13.380 1.00 98.19 103 ARG A C 1
ATOM 836 O O . ARG A 1 103 ? -1.513 1.033 14.491 1.00 98.19 103 ARG A O 1
ATOM 843 N N . LEU A 1 104 ? -1.627 1.840 12.394 1.00 98.25 104 LEU A N 1
ATOM 844 C CA . LEU A 1 104 ? -2.949 2.449 12.548 1.00 98.25 104 LEU A CA 1
ATOM 845 C C . LEU A 1 104 ? -4.040 1.401 12.800 1.00 98.25 104 LEU A C 1
ATOM 847 O O . LEU A 1 104 ? -4.896 1.609 13.662 1.00 98.25 104 LEU A O 1
ATOM 851 N N . ASP A 1 105 ? -3.989 0.264 12.105 1.00 97.69 105 ASP A N 1
ATOM 852 C CA . ASP A 1 105 ? -4.931 -0.842 12.291 1.00 97.69 105 ASP A CA 1
ATOM 853 C C . ASP A 1 105 ? -4.816 -1.442 13.703 1.00 97.69 105 ASP A C 1
ATOM 855 O O . ASP A 1 105 ? -5.828 -1.680 14.371 1.00 97.69 105 ASP A O 1
ATOM 859 N N . GLU A 1 106 ? -3.594 -1.623 14.211 1.00 98.12 106 GLU A N 1
ATOM 860 C CA . GLU A 1 106 ? -3.365 -2.078 15.584 1.00 98.12 106 GLU A CA 1
ATOM 861 C C . GLU A 1 106 ? -3.882 -1.084 16.629 1.00 98.12 106 GLU A C 1
ATOM 863 O O . GLU A 1 106 ? -4.502 -1.479 17.620 1.00 98.12 106 GLU A O 1
ATOM 868 N N . GLU A 1 107 ? -3.613 0.209 16.448 1.00 98.00 107 GLU A N 1
ATOM 869 C CA . GLU A 1 107 ? -4.102 1.259 17.345 1.00 98.00 107 GLU A CA 1
ATOM 870 C C . GLU A 1 107 ? -5.629 1.319 17.353 1.00 98.00 107 GLU A C 1
ATOM 872 O O . GLU A 1 107 ? -6.251 1.423 18.420 1.00 98.00 107 GLU A O 1
ATOM 877 N N . PHE A 1 108 ? -6.238 1.203 16.174 1.00 98.06 108 PHE A N 1
ATOM 878 C CA . PHE A 1 108 ? -7.680 1.156 16.011 1.00 98.06 108 PHE A CA 1
ATOM 879 C C . PHE A 1 108 ? -8.284 -0.057 16.720 1.00 98.06 108 PHE A C 1
ATOM 881 O O . PHE A 1 108 ? -9.225 0.097 17.505 1.00 98.06 108 PHE A O 1
ATOM 888 N N . GLN A 1 109 ? -7.706 -1.242 16.531 1.00 98.00 109 GLN A N 1
ATOM 889 C CA . GLN A 1 109 ? -8.169 -2.463 17.179 1.00 98.00 109 GLN A CA 1
ATOM 890 C C . GLN A 1 109 ? -8.048 -2.376 18.708 1.00 98.00 109 GLN A C 1
ATOM 892 O O . GLN A 1 109 ? -9.022 -2.631 19.422 1.00 98.00 109 GLN A O 1
ATOM 897 N N . LYS A 1 110 ? -6.906 -1.898 19.223 1.00 98.06 110 LYS A N 1
ATOM 898 C CA . LYS A 1 110 ? -6.704 -1.651 20.663 1.00 98.06 110 LYS A CA 1
ATOM 899 C C . LYS A 1 110 ? -7.743 -0.667 21.211 1.00 98.06 110 LYS A C 1
ATOM 901 O O . LYS A 1 110 ? -8.248 -0.840 22.320 1.00 98.06 110 LYS A O 1
ATOM 906 N N . LYS A 1 111 ? -8.088 0.382 20.456 1.00 98.00 111 LYS A N 1
ATOM 907 C CA . LYS A 1 111 ? -9.126 1.350 20.846 1.00 98.00 111 LYS A CA 1
ATOM 908 C C . LYS A 1 111 ? -10.519 0.716 20.868 1.00 98.00 111 LYS A C 1
ATOM 910 O O . LYS A 1 111 ? -11.267 0.948 21.817 1.00 98.00 111 LYS A O 1
ATOM 915 N N . LEU A 1 112 ? -10.861 -0.093 19.866 1.00 98.06 112 LEU A N 1
ATOM 916 C CA . LEU A 1 112 ? -12.132 -0.819 19.820 1.00 98.06 112 LEU A CA 1
ATOM 917 C C . LEU A 1 112 ? -12.290 -1.768 21.011 1.00 98.06 112 LEU A C 1
ATOM 919 O O . LEU A 1 112 ? -13.348 -1.785 21.637 1.00 98.06 112 LEU A O 1
ATOM 923 N N . GLU A 1 113 ? -11.250 -2.526 21.345 1.00 9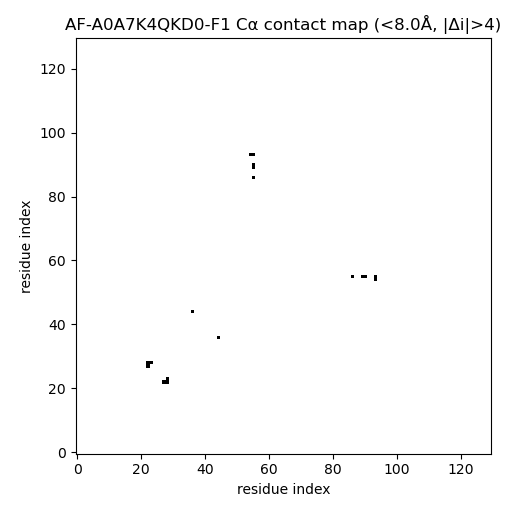7.56 113 GLU A N 1
ATOM 924 C CA . GLU A 1 113 ? -11.254 -3.457 22.478 1.00 97.56 113 GLU A CA 1
ATOM 925 C C . GLU A 1 113 ? -11.423 -2.727 23.809 1.00 97.56 113 GLU A C 1
ATOM 927 O O . GLU A 1 113 ? -12.301 -3.083 24.593 1.00 97.56 113 GLU A O 1
ATOM 932 N N . ARG A 1 114 ? -10.679 -1.635 24.033 1.00 97.56 114 ARG A N 1
ATOM 933 C CA . ARG A 1 114 ? -10.857 -0.797 25.231 1.00 97.56 114 ARG A CA 1
ATOM 934 C C . ARG A 1 114 ? -12.283 -0.267 25.348 1.00 97.56 114 ARG A C 1
ATOM 936 O O . ARG A 1 114 ? -12.879 -0.346 26.418 1.00 97.56 114 ARG A O 1
ATOM 943 N N . ASN A 1 115 ? -12.854 0.229 24.252 1.00 97.69 115 ASN A N 1
ATOM 944 C CA . ASN A 1 115 ? -14.221 0.745 24.250 1.00 97.69 115 ASN A CA 1
ATOM 945 C C . ASN A 1 115 ? -15.250 -0.350 24.563 1.00 97.69 115 ASN A C 1
ATOM 947 O O . ASN A 1 115 ? -16.192 -0.098 25.315 1.00 97.69 115 ASN A O 1
ATOM 951 N N . LYS A 1 116 ? -15.061 -1.563 24.027 1.00 97.62 116 LYS A N 1
ATOM 952 C CA . LYS A 1 116 ? -15.904 -2.726 24.341 1.00 97.62 116 LYS A CA 1
ATOM 953 C C . LYS A 1 116 ? -15.823 -3.087 25.825 1.00 97.62 116 LYS A C 1
ATOM 955 O O . LYS A 1 116 ? -16.868 -3.221 26.454 1.00 97.62 116 LYS A O 1
ATOM 960 N N . MET A 1 117 ? -14.616 -3.149 26.392 1.00 97.44 117 MET A N 1
ATOM 961 C CA . MET A 1 117 ? -14.404 -3.440 27.816 1.00 97.44 117 MET A CA 1
ATOM 962 C C . MET A 1 117 ? -15.075 -2.402 28.721 1.00 97.44 117 MET A C 1
ATOM 964 O O . MET A 1 117 ? -15.796 -2.765 29.647 1.00 97.44 117 MET A O 1
ATOM 968 N N . ILE A 1 118 ? -14.904 -1.109 28.423 1.00 97.31 118 ILE A N 1
ATOM 969 C CA . ILE A 1 118 ? -15.542 -0.025 29.184 1.00 97.31 118 ILE A CA 1
ATOM 970 C C . ILE A 1 118 ? -17.070 -0.138 29.091 1.00 97.31 118 ILE A C 1
ATOM 972 O O . ILE A 1 118 ? -17.765 -0.037 30.102 1.00 97.31 118 ILE A O 1
ATOM 976 N N . ALA A 1 119 ? -17.615 -0.370 27.894 1.00 97.06 119 ALA A N 1
ATOM 977 C CA . ALA A 1 119 ? -19.055 -0.527 27.708 1.00 97.06 119 ALA A CA 1
ATOM 978 C C . ALA A 1 119 ? -19.608 -1.738 28.480 1.00 97.06 119 ALA A C 1
ATOM 980 O O . ALA A 1 119 ? -20.679 -1.647 29.091 1.00 97.06 119 ALA A O 1
ATOM 981 N N . GLU A 1 120 ? -18.879 -2.853 28.492 1.00 96.69 120 GLU A N 1
ATOM 982 C CA . GLU A 1 120 ? -19.247 -4.058 29.228 1.00 96.69 120 GLU A CA 1
ATOM 983 C C . GLU A 1 120 ? -19.195 -3.842 30.742 1.00 96.69 120 GLU A C 1
ATOM 985 O O . GLU A 1 120 ? -20.152 -4.194 31.431 1.00 96.69 120 GLU A O 1
ATOM 990 N N . GLU A 1 121 ? -18.162 -3.178 31.263 1.00 96.00 121 GLU A N 1
ATOM 991 C CA . GLU A 1 121 ? -18.047 -2.850 32.687 1.00 96.00 121 GLU A CA 1
ATOM 992 C C . GLU A 1 121 ? -19.216 -1.970 33.157 1.00 96.00 121 GLU A C 1
ATOM 994 O O . GLU A 1 121 ? -19.876 -2.267 34.161 1.00 96.00 121 GLU A O 1
ATOM 999 N N . GLN A 1 122 ? -19.543 -0.919 32.396 1.00 95.75 122 GLN A N 1
ATOM 1000 C CA . GLN A 1 122 ? -20.683 -0.051 32.705 1.00 95.75 122 GLN A CA 1
ATOM 1001 C C . GLN A 1 122 ? -22.008 -0.821 32.655 1.00 95.75 122 GLN A C 1
ATOM 1003 O O . GLN A 1 122 ? -22.875 -0.647 33.521 1.00 95.75 122 GLN A O 1
ATOM 1008 N N . THR A 1 123 ? -22.167 -1.702 31.667 1.00 94.69 123 THR A N 1
ATOM 1009 C CA . THR A 1 123 ? -23.368 -2.531 31.513 1.00 94.69 123 THR A CA 1
ATOM 1010 C C . THR A 1 123 ? -23.489 -3.554 32.643 1.00 94.69 123 THR A C 1
ATOM 1012 O O . THR A 1 123 ? -24.572 -3.711 33.208 1.00 94.69 123 THR A O 1
ATOM 1015 N N . ALA A 1 124 ? -22.392 -4.198 33.045 1.00 95.12 124 ALA A N 1
ATOM 1016 C CA . ALA A 1 124 ? -22.343 -5.149 34.152 1.00 95.12 124 ALA A CA 1
ATOM 1017 C C . ALA A 1 124 ? -22.660 -4.472 35.491 1.00 95.12 124 ALA A C 1
ATOM 1019 O O . ALA A 1 124 ? -23.465 -4.990 36.267 1.00 95.12 124 ALA A O 1
ATOM 1020 N N . LYS A 1 125 ? -22.110 -3.275 35.739 1.00 94.31 125 LYS A N 1
ATOM 1021 C CA . LYS A 1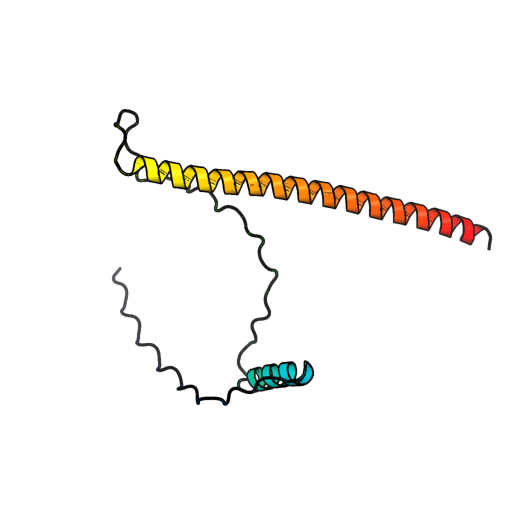 125 ? -22.427 -2.473 36.930 1.00 94.31 125 LYS A CA 1
ATOM 1022 C C . LYS A 1 125 ? -23.913 -2.119 37.003 1.00 94.31 125 LYS A C 1
ATOM 1024 O O . LYS A 1 125 ? -24.494 -2.171 38.083 1.00 94.31 125 LYS A O 1
ATOM 1029 N N . ARG A 1 126 ? -24.544 -1.779 35.872 1.00 93.38 126 ARG A N 1
ATOM 1030 C CA . ARG A 1 126 ? -25.997 -1.530 35.797 1.00 93.38 126 ARG A CA 1
ATOM 1031 C C . ARG A 1 126 ? -26.814 -2.810 35.980 1.00 93.38 126 ARG A C 1
ATOM 1033 O O . ARG A 1 126 ? -27.835 -2.762 36.655 1.00 93.38 126 ARG A O 1
ATOM 1040 N N . ARG A 1 127 ? -26.361 -3.939 35.425 1.00 93.06 127 ARG A N 1
ATOM 1041 C CA . ARG A 1 127 ? -27.017 -5.248 35.560 1.00 93.06 127 ARG A CA 1
ATOM 1042 C C . ARG A 1 127 ? -27.018 -5.742 37.006 1.00 93.06 127 ARG A C 1
ATOM 1044 O O . ARG A 1 127 ? -28.050 -6.198 37.453 1.00 93.06 127 ARG A O 1
ATOM 1051 N N . ARG A 1 128 ? -25.915 -5.580 37.748 1.00 91.69 128 ARG A N 1
ATOM 1052 C CA . ARG A 1 128 ? -25.827 -5.950 39.178 1.00 91.69 128 ARG A CA 1
ATOM 1053 C C . ARG A 1 128 ? -26.765 -5.150 40.092 1.00 91.69 128 ARG A C 1
ATOM 1055 O O . ARG A 1 128 ? -26.987 -5.563 41.220 1.00 91.69 128 ARG A O 1
ATOM 1062 N N . LYS A 1 129 ? -27.237 -3.980 39.647 1.00 92.25 129 LYS A N 1
ATOM 1063 C CA . LYS A 1 129 ? -28.168 -3.131 40.407 1.00 92.25 129 LYS A CA 1
ATOM 1064 C C . LYS A 1 129 ? -29.644 -3.469 40.162 1.00 92.25 129 LYS A C 1
ATOM 1066 O O . LYS A 1 129 ? -30.479 -2.917 40.869 1.00 92.25 129 LYS A O 1
ATOM 1071 N N . ARG A 1 130 ? -29.956 -4.258 39.132 1.00 80.00 130 ARG A N 1
ATOM 1072 C CA . ARG A 1 130 ? -31.314 -4.723 38.822 1.00 80.00 130 ARG A CA 1
ATOM 1073 C C . ARG A 1 130 ? -31.515 -6.103 39.419 1.00 80.00 130 ARG A C 1
ATOM 1075 O O . ARG A 1 130 ? -32.646 -6.345 39.875 1.00 80.00 130 ARG A O 1
#

Radius of gyration: 29.5 Å; Cα contacts (8 Å, |Δi|>4): 9; chains: 1; bounding box: 70×38×76 Å

Sequence (130 aa):
NMAAPSAPRPPRPRKEPQPLVIPRSAAEEQRLRLERLMRNPEKTVPIPEKLNEWAPRPPPEFVRDVMGSSAGAGSGEFHVYRHLRRREYQRQDFMDAMAEKQRLDEEFQKKLERNKMIAEEQTAKRRRKR

Solvent-accessible surface area (backbone atoms only — not comparable to full-atom values): 8542 Å² total; per-residue (Å²): 137,86,82,79,85,78,77,84,77,79,83,76,81,83,76,76,90,72,81,87,78,80,64,92,44,74,68,49,44,50,48,55,53,47,53,61,50,62,74,47,73,88,56,83,77,87,72,83,69,84,80,75,77,91,69,70,78,78,77,75,95,72,78,88,82,74,75,63,93,86,58,77,91,52,93,60,49,64,57,52,49,53,53,50,52,53,53,49,49,54,41,49,55,48,53,53,52,50,53,50,50,52,52,52,52,52,53,49,50,54,49,53,51,51,51,50,52,53,54,47,52,56,49,49,60,54,55,77,74,107

InterPro domains:
  IPR009548 PRKR-interacting protein 1 [PF06658] (41-130)
  IPR009548 PRKR-interacting protein 1 [PTHR13507] (16-130)

pLDDT: mean 88.82, std 11.25, range [41.53, 98.25]

Foldseek 3Di:
DDDDDDDDDDDDPDDPDDPDDDDPDPVVVVVVVVVVCVVCVVDDDDDDDPDDDDAQDDDDPDDPPDDDPPDDDDPCNVVVVVVVVVSVVVNVVVVVVVVVVVVVVVVVVVVVVVVVVVVVVVVVVVVVVD

Secondary structure (DSSP, 8-state):
-PPPPPPPPPPPPP---------SSHHHHHHHHHHHHHTSTTSPP-PPPPPPPP-PPPPPS--S-PPPTT----TTHHHHHHHHHHHHHHHHHHHHHHHHHHHHHHHHHHHHHHHHHHHHHHHHHHHTT-

Nearest PDB structures (foldseek):
  7w5b-assembly1_2  TM=9.564E-01  e=8.764E-12  Homo sapiens